Protein AF-A0A3E0KUK4-F1 (afdb_monomer_lite)

Sequence (175 aa):
MFRAPQYNNELIFMVAETTIDNNLTANQFSIYRQLNGQWTKIKTVVSPVPDLPIVIGQQPFSFNGQSYISFSISKGDSKGVPIYDGNQQVWFSSVGIEKGDDLLRRVSSDQGTTNSRKVPDPEPFVTQDNAFIYYTTSEVAGGVPTIHRTDTGLGADTGLVMPVISDFPSLTGTE

Structure (mmCIF, N/CA/C/O backbone):
data_AF-A0A3E0KUK4-F1
#
_entry.id   AF-A0A3E0KUK4-F1
#
loop_
_atom_site.group_PDB
_atom_site.id
_atom_site.type_symbol
_atom_site.label_atom_id
_atom_site.label_alt_id
_atom_site.label_comp_id
_atom_site.label_asym_id
_atom_site.label_entity_id
_atom_site.label_seq_id
_atom_site.pdbx_PDB_ins_code
_atom_site.Cartn_x
_atom_site.Cartn_y
_atom_site.Cartn_z
_atom_site.occupancy
_atom_site.B_iso_or_equiv
_atom_site.auth_seq_id
_atom_site.auth_comp_id
_atom_site.auth_asym_id
_atom_site.auth_atom_id
_atom_site.pdbx_PDB_model_num
ATOM 1 N N . MET A 1 1 ? -7.985 11.021 4.993 1.00 89.88 1 MET A N 1
ATOM 2 C CA . MET A 1 1 ? -8.459 10.592 6.330 1.00 89.88 1 MET A CA 1
ATOM 3 C C . MET A 1 1 ? -9.580 9.593 6.128 1.00 89.88 1 MET A C 1
ATOM 5 O O . MET A 1 1 ? -10.366 9.805 5.214 1.00 89.88 1 MET A O 1
ATOM 9 N N . PHE A 1 2 ? -9.673 8.549 6.944 1.00 92.81 2 PHE A N 1
ATOM 10 C CA . PHE A 1 2 ? -10.806 7.621 6.919 1.00 92.81 2 PHE A CA 1
ATOM 11 C C . PHE A 1 2 ? -11.062 7.033 8.309 1.00 92.81 2 PHE A C 1
ATOM 13 O O . PHE A 1 2 ? -10.226 7.174 9.201 1.00 92.81 2 PHE A O 1
ATOM 20 N N . ARG A 1 3 ? -12.242 6.442 8.513 1.00 93.81 3 ARG A N 1
ATOM 21 C CA . ARG A 1 3 ? -12.617 5.819 9.789 1.00 93.81 3 ARG A CA 1
ATOM 22 C C . ARG A 1 3 ? -12.092 4.393 9.838 1.00 93.81 3 ARG A C 1
ATOM 24 O O . ARG A 1 3 ? -12.321 3.645 8.895 1.00 93.81 3 ARG A O 1
ATOM 31 N N . ALA A 1 4 ? -11.435 4.032 10.934 1.00 94.75 4 ALA A N 1
ATOM 32 C CA . ALA A 1 4 ? -10.918 2.689 11.150 1.00 94.75 4 ALA A CA 1
ATOM 33 C C . ALA A 1 4 ? -11.875 1.880 12.046 1.00 94.75 4 ALA A C 1
ATOM 35 O O . ALA A 1 4 ? -11.985 2.201 13.236 1.00 94.75 4 ALA A O 1
ATOM 36 N N . PRO A 1 5 ? -12.574 0.847 11.533 1.00 94.19 5 PRO A N 1
ATOM 37 C CA . PRO A 1 5 ? -13.586 0.144 12.321 1.00 94.19 5 PRO A CA 1
ATOM 38 C C . PRO A 1 5 ? -13.006 -0.555 13.558 1.00 94.19 5 PRO A C 1
ATOM 40 O O . PRO A 1 5 ? -13.605 -0.478 14.629 1.00 94.19 5 PRO A O 1
ATOM 43 N N . GLN A 1 6 ? -11.792 -1.106 13.460 1.00 92.56 6 GLN A N 1
ATOM 44 C CA . GLN A 1 6 ? -11.092 -1.754 14.574 1.00 92.56 6 GLN A CA 1
ATOM 45 C C . GLN A 1 6 ? -10.725 -0.801 15.728 1.00 92.56 6 GLN A C 1
ATOM 47 O O . GLN A 1 6 ? -10.362 -1.242 16.813 1.00 92.56 6 GLN A O 1
ATOM 52 N N . TYR A 1 7 ? -10.823 0.513 15.509 1.00 93.00 7 TYR A N 1
ATOM 53 C CA . TYR A 1 7 ? -10.590 1.549 16.516 1.00 93.00 7 TYR A CA 1
ATOM 54 C C . TYR A 1 7 ? -11.875 2.308 16.841 1.00 93.00 7 TYR A C 1
ATOM 56 O O . TYR A 1 7 ? -11.861 3.530 16.944 1.00 93.00 7 TYR A O 1
ATOM 64 N N . ASN A 1 8 ? -13.008 1.607 16.947 1.00 93.06 8 ASN A N 1
ATOM 65 C CA . ASN A 1 8 ? -14.313 2.215 17.229 1.00 93.06 8 ASN A CA 1
ATOM 66 C C . ASN A 1 8 ? -14.657 3.371 16.266 1.00 93.06 8 ASN A C 1
ATOM 68 O O . ASN A 1 8 ? -15.256 4.370 16.663 1.00 93.06 8 ASN A O 1
ATOM 72 N N . ASN A 1 9 ? -14.278 3.241 14.987 1.00 93.62 9 ASN A N 1
ATOM 73 C CA . ASN A 1 9 ? -14.475 4.247 13.936 1.00 93.62 9 ASN A CA 1
ATOM 74 C C . ASN A 1 9 ? -13.762 5.595 14.155 1.00 93.62 9 ASN A C 1
ATOM 76 O O . ASN A 1 9 ? -14.162 6.615 13.569 1.00 93.62 9 ASN A O 1
ATOM 80 N N . GLU A 1 10 ? -12.695 5.613 14.954 1.00 93.88 10 GLU A N 1
ATOM 81 C CA . GLU A 1 10 ? -11.786 6.752 15.048 1.00 93.88 10 GLU A CA 1
ATOM 82 C C . GLU A 1 10 ? -11.136 7.074 13.697 1.00 93.88 10 GLU A C 1
ATOM 84 O O . GLU A 1 10 ? -10.982 6.215 12.821 1.00 93.88 10 GLU A O 1
ATOM 89 N N . LEU A 1 11 ? -10.771 8.345 13.515 1.00 94.62 11 LEU A N 1
ATOM 90 C CA . LEU A 1 11 ? -10.123 8.790 12.291 1.00 94.62 11 LEU A CA 1
ATOM 91 C C . LEU A 1 11 ? -8.662 8.362 12.265 1.00 94.62 11 LEU A C 1
ATOM 93 O O . LEU A 1 11 ? -7.929 8.496 13.250 1.00 94.62 11 LEU A O 1
ATOM 97 N N . ILE A 1 12 ? -8.238 7.940 11.081 1.00 95.12 12 ILE A N 1
ATOM 98 C CA . ILE A 1 12 ? -6.841 7.739 10.746 1.00 95.12 12 ILE A CA 1
ATOM 99 C C . ILE A 1 12 ? -6.461 8.513 9.485 1.00 95.12 12 ILE A C 1
ATOM 101 O O . ILE A 1 12 ? -7.298 8.830 8.628 1.00 95.12 12 ILE A O 1
ATOM 105 N N . PHE A 1 13 ? -5.178 8.827 9.358 1.00 93.81 13 PHE A N 1
ATOM 106 C CA . PHE A 1 13 ? -4.610 9.386 8.137 1.00 93.81 13 PHE A CA 1
ATOM 107 C C . PHE A 1 13 ? -3.197 8.890 7.897 1.00 93.81 13 PHE A C 1
ATOM 109 O O . PHE A 1 13 ? -2.556 8.327 8.781 1.00 93.81 13 PHE A O 1
ATOM 116 N N . MET A 1 14 ? -2.746 9.092 6.667 1.00 93.69 14 MET A N 1
ATOM 117 C CA . MET A 1 14 ? -1.445 8.659 6.194 1.00 93.69 14 MET A CA 1
ATOM 118 C C . MET A 1 14 ? -0.600 9.888 5.888 1.00 93.69 14 MET A C 1
ATOM 120 O O . MET A 1 14 ? -1.109 10.872 5.347 1.00 93.69 14 MET A O 1
ATOM 124 N N . VAL A 1 15 ? 0.684 9.808 6.213 1.00 93.50 15 VAL A N 1
ATOM 125 C CA . VAL A 1 15 ? 1.702 10.788 5.839 1.00 93.50 15 VAL A CA 1
ATOM 126 C C . VAL A 1 15 ? 2.745 10.061 5.016 1.00 93.50 15 VAL A C 1
ATOM 128 O O . VAL A 1 15 ? 3.359 9.118 5.507 1.00 93.50 15 VAL A O 1
ATOM 131 N N . ALA A 1 16 ? 2.931 10.487 3.773 1.00 91.38 16 ALA A N 1
ATOM 132 C CA . ALA A 1 16 ? 4.060 10.055 2.967 1.00 91.38 16 ALA A CA 1
ATOM 133 C C . ALA A 1 16 ? 5.327 10.732 3.516 1.00 91.38 16 ALA A C 1
ATOM 135 O O . ALA A 1 16 ? 5.351 11.951 3.684 1.00 91.38 16 ALA A O 1
ATOM 136 N N . GLU A 1 17 ? 6.353 9.951 3.838 1.00 91.38 17 GLU A N 1
ATOM 137 C CA . GLU A 1 17 ? 7.584 10.438 4.462 1.00 91.38 17 GLU A CA 1
ATOM 138 C C . GLU A 1 17 ? 8.794 10.027 3.619 1.00 91.38 17 GLU A C 1
ATOM 140 O O . GLU A 1 17 ? 8.811 8.962 2.995 1.00 91.38 17 GLU A O 1
ATOM 145 N N . THR A 1 18 ? 9.819 10.875 3.620 1.00 87.31 18 THR A N 1
ATOM 146 C CA . THR A 1 18 ? 11.143 10.527 3.107 1.00 87.31 18 THR A CA 1
ATOM 147 C C . THR A 1 18 ? 12.127 10.469 4.267 1.00 87.31 18 THR A C 1
ATOM 149 O O . THR A 1 18 ? 12.173 11.380 5.094 1.00 87.31 18 THR A O 1
ATOM 152 N N . THR A 1 19 ? 12.901 9.391 4.345 1.00 82.38 19 THR A N 1
ATOM 153 C CA . THR A 1 19 ? 14.061 9.271 5.245 1.00 82.38 19 THR A CA 1
ATOM 154 C C . THR A 1 19 ? 15.388 9.368 4.496 1.00 82.38 19 THR A C 1
ATOM 156 O O . THR A 1 19 ? 16.446 9.228 5.102 1.00 82.38 19 THR A O 1
ATOM 159 N N . ILE A 1 20 ? 15.339 9.605 3.182 1.00 72.31 20 ILE A N 1
ATOM 160 C CA . ILE A 1 20 ? 16.515 9.724 2.321 1.00 72.31 20 ILE A CA 1
ATOM 161 C C . ILE A 1 20 ? 16.715 11.202 1.991 1.00 72.31 20 ILE A C 1
ATOM 163 O O . ILE A 1 20 ? 15.864 11.830 1.354 1.00 72.31 20 ILE A O 1
ATOM 167 N N . ASP A 1 21 ? 17.859 11.742 2.403 1.00 70.69 21 ASP A N 1
ATOM 168 C CA . ASP A 1 21 ? 18.249 13.115 2.093 1.00 70.69 21 ASP A CA 1
ATOM 169 C C . ASP A 1 21 ? 18.291 13.339 0.576 1.00 70.69 21 ASP A C 1
ATOM 171 O O . ASP A 1 21 ? 18.824 12.526 -0.181 1.00 70.69 21 ASP A O 1
ATOM 175 N N . ASN A 1 22 ? 17.741 14.471 0.129 1.00 70.44 22 ASN A N 1
ATOM 176 C CA . ASN A 1 22 ? 17.626 14.855 -1.285 1.00 70.44 22 ASN A CA 1
ATOM 177 C C . ASN A 1 22 ? 16.742 13.940 -2.156 1.00 70.44 22 ASN A C 1
ATOM 179 O O . ASN A 1 22 ? 16.782 14.054 -3.383 1.00 70.44 22 ASN A O 1
ATOM 183 N N . ASN A 1 23 ? 15.922 13.073 -1.557 1.00 71.75 23 ASN A N 1
ATOM 184 C CA . ASN A 1 23 ? 14.911 12.310 -2.282 1.00 71.75 23 ASN A CA 1
ATOM 185 C C . ASN A 1 23 ? 13.592 13.099 -2.373 1.00 71.75 23 ASN A C 1
ATOM 187 O O . ASN A 1 23 ? 13.082 13.598 -1.368 1.00 71.75 23 ASN A O 1
ATOM 191 N N . LEU A 1 24 ? 13.044 13.211 -3.585 1.00 76.81 24 LEU A N 1
ATOM 192 C CA . LEU A 1 24 ? 11.785 13.918 -3.852 1.00 76.81 24 LEU A CA 1
ATOM 193 C C . LEU A 1 24 ? 10.540 13.061 -3.597 1.00 76.81 24 LEU A C 1
ATOM 195 O O . LEU A 1 24 ? 9.441 13.608 -3.492 1.00 76.81 24 LEU A O 1
ATOM 199 N N . THR A 1 25 ? 10.696 11.740 -3.503 1.00 86.25 25 THR A N 1
ATOM 200 C CA . THR A 1 25 ? 9.575 10.808 -3.368 1.00 86.25 25 THR A CA 1
ATOM 201 C C . THR A 1 25 ? 9.660 10.042 -2.059 1.00 86.25 25 THR A C 1
ATOM 203 O O . THR A 1 25 ? 10.737 9.656 -1.605 1.00 86.25 25 THR A O 1
ATOM 206 N N . ALA A 1 26 ? 8.500 9.802 -1.455 1.00 89.69 26 ALA A N 1
ATOM 207 C CA . ALA A 1 26 ? 8.401 9.044 -0.222 1.00 89.69 26 ALA A CA 1
ATOM 208 C C . ALA A 1 26 ? 8.940 7.616 -0.386 1.00 89.69 26 ALA A C 1
ATOM 210 O O . ALA A 1 26 ? 8.648 6.926 -1.366 1.00 89.69 26 ALA A O 1
ATOM 211 N N . ASN A 1 27 ? 9.703 7.165 0.607 1.00 91.25 27 ASN A N 1
ATOM 212 C CA . ASN A 1 27 ? 10.176 5.785 0.728 1.00 91.25 27 ASN A CA 1
ATOM 213 C C . ASN A 1 27 ? 9.480 5.021 1.866 1.00 91.25 27 ASN A C 1
ATOM 215 O O . ASN A 1 27 ? 9.751 3.845 2.105 1.00 91.25 27 ASN A O 1
ATOM 219 N N . GLN A 1 28 ? 8.571 5.692 2.568 1.00 94.25 28 GLN A N 1
ATOM 220 C CA . GLN A 1 28 ? 7.715 5.102 3.582 1.00 94.25 28 GLN A CA 1
ATOM 221 C C . GLN A 1 28 ? 6.432 5.924 3.726 1.00 94.25 28 GLN A C 1
ATOM 223 O O . GLN A 1 28 ? 6.344 7.071 3.280 1.00 94.25 28 GLN A O 1
ATOM 228 N N . PHE A 1 29 ? 5.438 5.363 4.404 1.00 94.69 29 PHE A N 1
ATOM 229 C CA . PHE A 1 29 ? 4.325 6.149 4.918 1.00 94.69 29 PHE A CA 1
ATOM 230 C C . PHE A 1 29 ? 4.047 5.811 6.374 1.00 94.69 29 PHE A C 1
ATOM 232 O O . PHE A 1 29 ? 4.152 4.665 6.807 1.00 94.69 29 PHE A O 1
ATOM 239 N N . SER A 1 30 ? 3.672 6.830 7.132 1.00 95.44 30 SER A N 1
ATOM 240 C CA . SER A 1 30 ? 3.269 6.700 8.523 1.00 95.44 30 SER A CA 1
ATOM 241 C C . SER A 1 30 ? 1.758 6.807 8.645 1.00 95.44 30 SER A C 1
ATOM 243 O O . SER A 1 30 ? 1.127 7.646 8.003 1.00 95.44 30 SER A O 1
ATOM 245 N N . ILE A 1 31 ? 1.176 5.968 9.492 1.00 95.31 31 ILE A N 1
ATOM 246 C CA . ILE A 1 31 ? -0.243 5.963 9.820 1.00 95.31 31 ILE A CA 1
ATOM 247 C C . ILE A 1 31 ? -0.415 6.616 11.182 1.00 95.31 31 ILE A C 1
ATOM 249 O O . ILE A 1 31 ? 0.239 6.244 12.158 1.00 95.31 31 ILE A O 1
ATOM 253 N N . TYR A 1 32 ? -1.324 7.576 11.242 1.00 96.06 32 TYR A N 1
ATOM 254 C CA . TYR A 1 32 ? -1.671 8.314 12.441 1.00 96.06 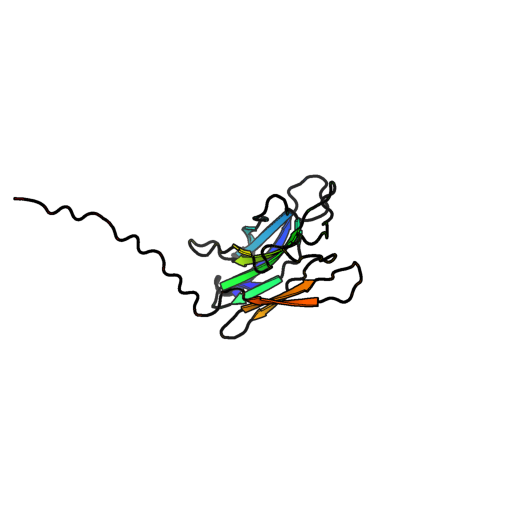32 TYR A CA 1
ATOM 255 C C . TYR A 1 32 ? -3.124 8.059 12.815 1.00 96.06 32 TYR A C 1
ATOM 257 O O . TYR A 1 32 ? -3.987 7.975 11.942 1.00 96.06 32 TYR A O 1
ATOM 265 N N . ARG A 1 33 ? -3.391 7.994 14.117 1.00 95.50 33 ARG A N 1
ATOM 266 C CA . ARG A 1 33 ? -4.712 7.816 14.727 1.00 95.50 33 ARG A CA 1
ATOM 267 C C . ARG A 1 33 ? -5.054 9.021 15.593 1.00 95.50 33 ARG A C 1
ATOM 269 O O . ARG A 1 33 ? -4.165 9.577 16.238 1.00 95.50 33 ARG A O 1
ATOM 276 N N . GLN A 1 34 ? -6.319 9.432 15.599 1.00 93.94 34 GLN A N 1
ATOM 277 C CA . GLN A 1 34 ? -6.781 10.528 16.447 1.00 93.94 34 GLN A CA 1
ATOM 278 C C . GLN A 1 34 ? -7.164 10.014 17.842 1.00 93.94 34 GLN A C 1
ATOM 280 O O . GLN A 1 34 ? -8.258 9.499 18.035 1.00 93.94 34 GLN A O 1
ATOM 285 N N . LEU A 1 35 ? -6.285 10.205 18.823 1.00 90.56 35 LEU A N 1
ATOM 286 C CA . LEU A 1 35 ? -6.484 9.832 20.222 1.00 90.56 35 LEU A CA 1
ATOM 287 C C . LEU A 1 35 ? -6.705 11.088 21.064 1.00 90.56 35 LEU A C 1
ATOM 289 O O . LEU A 1 35 ? -5.834 11.952 21.128 1.00 90.56 35 LEU A O 1
ATOM 293 N N . ASN A 1 36 ? -7.863 11.207 21.720 1.00 89.50 36 ASN A N 1
ATOM 294 C CA . ASN A 1 36 ? -8.182 12.343 22.602 1.00 89.50 36 ASN A CA 1
ATOM 295 C C . ASN A 1 36 ? -7.953 13.720 21.939 1.00 89.50 36 ASN A C 1
ATOM 297 O O . ASN A 1 36 ? -7.443 14.653 22.555 1.00 89.50 36 ASN A O 1
ATOM 301 N N . GLY A 1 37 ? -8.290 13.833 20.650 1.00 87.62 37 GLY A N 1
ATOM 302 C CA . GLY A 1 37 ? -8.096 15.054 19.861 1.00 87.62 37 GLY A CA 1
ATOM 303 C C . GLY A 1 37 ? -6.667 15.289 19.356 1.00 87.62 37 GLY A C 1
ATOM 304 O O . GLY A 1 37 ? -6.448 16.258 18.633 1.00 87.62 37 GLY A O 1
ATOM 305 N N . GLN A 1 38 ? -5.712 14.410 19.670 1.00 93.88 38 GLN A N 1
ATOM 306 C CA . GLN A 1 38 ? -4.326 14.479 19.205 1.00 93.88 38 GLN A CA 1
ATOM 307 C C . GLN A 1 38 ? -4.029 13.398 18.167 1.00 93.88 38 GLN A C 1
ATOM 309 O O . GLN A 1 38 ? -4.548 12.289 18.235 1.00 93.88 38 GLN A O 1
ATOM 314 N N . TRP A 1 39 ? -3.173 13.716 17.200 1.00 96.00 39 TRP A N 1
ATOM 315 C CA . TRP A 1 39 ? -2.728 12.753 16.199 1.00 96.00 39 TRP A CA 1
ATOM 316 C C . TRP A 1 39 ? -1.479 12.021 16.678 1.00 96.00 39 TRP A C 1
ATOM 318 O O . TRP A 1 39 ? -0.425 12.625 16.865 1.00 96.00 39 TRP A O 1
ATOM 328 N N . THR A 1 40 ? -1.586 10.707 16.829 1.00 95.50 40 THR A N 1
ATOM 329 C CA . THR A 1 40 ? -0.499 9.841 17.289 1.00 95.50 40 THR A CA 1
ATOM 330 C C . THR A 1 40 ? -0.097 8.895 16.169 1.00 95.50 40 THR A C 1
ATOM 332 O O . THR A 1 40 ? -0.953 8.213 15.606 1.00 95.50 40 THR A O 1
ATOM 335 N N . LYS A 1 41 ? 1.198 8.844 15.836 1.00 95.62 41 LYS A N 1
ATOM 336 C CA . LYS A 1 41 ? 1.736 7.851 14.897 1.00 95.62 41 LYS A CA 1
ATOM 337 C C . LYS A 1 41 ? 1.587 6.462 15.517 1.00 95.62 41 LYS A C 1
ATOM 339 O O . LYS A 1 41 ? 2.058 6.250 16.630 1.00 95.62 41 LYS A O 1
ATOM 344 N N . ILE A 1 42 ? 0.944 5.542 14.805 1.00 94.38 42 ILE A N 1
ATOM 345 C CA . ILE A 1 42 ? 0.720 4.165 15.268 1.00 94.38 42 ILE A CA 1
ATOM 346 C C . ILE A 1 42 ? 1.545 3.142 14.488 1.00 94.38 42 ILE A C 1
ATOM 348 O O . ILE A 1 42 ? 1.952 2.138 15.054 1.00 94.38 42 ILE A O 1
ATOM 352 N N . LYS A 1 43 ? 1.831 3.398 13.208 1.00 94.12 43 LYS A N 1
ATOM 353 C CA . LYS A 1 43 ? 2.547 2.459 12.340 1.00 94.12 43 LYS A CA 1
ATOM 354 C C . LYS A 1 43 ? 3.363 3.219 11.306 1.00 94.12 43 LYS A C 1
ATOM 356 O O . LYS A 1 43 ? 2.916 4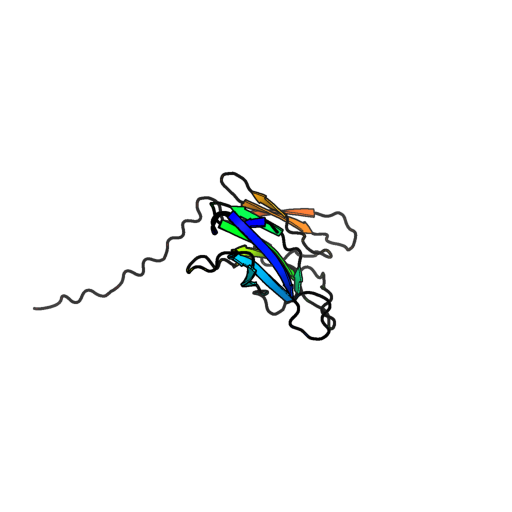.254 10.818 1.00 94.12 43 LYS A O 1
ATOM 361 N N . THR A 1 44 ? 4.512 2.670 10.943 1.00 94.94 44 THR A N 1
ATOM 362 C CA . THR A 1 44 ? 5.254 3.054 9.740 1.00 94.94 44 THR A CA 1
ATOM 363 C C . THR A 1 44 ? 5.273 1.853 8.812 1.00 94.94 44 THR A C 1
ATOM 365 O O . THR A 1 44 ? 5.583 0.746 9.248 1.00 94.94 44 THR A O 1
ATOM 368 N N . VAL A 1 45 ? 4.945 2.065 7.544 1.00 94.44 45 VAL A N 1
ATOM 369 C CA . VAL A 1 45 ? 5.032 1.051 6.497 1.00 94.44 45 VAL A CA 1
ATOM 370 C C . VAL A 1 45 ? 6.151 1.443 5.545 1.00 94.44 45 VAL A C 1
ATOM 372 O O . VAL A 1 45 ? 6.172 2.554 5.011 1.00 94.44 45 VAL A O 1
ATOM 375 N N . VAL A 1 46 ? 7.076 0.511 5.342 1.00 94.44 46 VAL A N 1
ATOM 376 C CA . VAL A 1 46 ? 8.190 0.609 4.395 1.00 94.44 46 VAL A CA 1
ATOM 377 C C . VAL A 1 46 ? 8.011 -0.432 3.296 1.00 94.44 46 VAL A C 1
ATOM 379 O O . VAL A 1 46 ? 7.258 -1.396 3.459 1.00 94.44 46 VAL A O 1
ATOM 382 N N . SER A 1 47 ? 8.711 -0.258 2.177 1.00 94.56 47 SER A N 1
ATOM 383 C CA . SER A 1 47 ? 8.769 -1.308 1.163 1.00 94.56 47 SER A CA 1
ATOM 384 C C . SER A 1 47 ? 9.392 -2.590 1.743 1.00 94.56 47 SER A C 1
ATOM 386 O O . SER A 1 47 ? 10.471 -2.518 2.336 1.00 94.56 47 SER A O 1
ATOM 388 N N . PRO A 1 48 ? 8.770 -3.770 1.553 1.00 93.12 48 PRO A N 1
ATOM 389 C CA . PRO A 1 48 ? 9.376 -5.050 1.920 1.00 93.12 48 PRO A CA 1
ATOM 390 C C . PRO A 1 48 ? 10.448 -5.506 0.919 1.00 93.12 48 PRO A C 1
ATOM 392 O O . PRO A 1 48 ? 11.097 -6.525 1.141 1.00 93.12 48 PRO A O 1
ATOM 395 N N . VAL A 1 49 ? 10.622 -4.788 -0.196 1.00 93.81 49 VAL A N 1
ATOM 396 C CA . VAL A 1 49 ? 11.581 -5.116 -1.253 1.00 93.81 49 VAL A CA 1
ATOM 397 C C . VAL A 1 49 ? 12.648 -4.018 -1.292 1.00 93.81 49 VAL A C 1
ATOM 399 O O . VAL A 1 49 ? 12.353 -2.923 -1.775 1.00 93.81 49 VAL A O 1
ATOM 402 N N . PRO A 1 50 ? 13.884 -4.285 -0.825 1.00 91.06 50 PRO A N 1
ATOM 403 C CA . PRO A 1 50 ? 14.936 -3.268 -0.725 1.00 91.06 50 PRO A CA 1
ATOM 404 C C . PRO A 1 50 ? 15.223 -2.525 -2.036 1.00 91.06 50 PRO A C 1
ATOM 406 O O . PRO A 1 50 ? 15.414 -1.312 -2.027 1.00 91.06 50 PRO A O 1
ATOM 409 N N . ASP A 1 51 ? 15.174 -3.234 -3.167 1.00 91.88 51 ASP A N 1
ATOM 410 C CA . ASP A 1 51 ? 15.424 -2.656 -4.493 1.00 91.88 51 ASP A CA 1
ATOM 411 C C . ASP A 1 51 ? 14.257 -1.807 -5.025 1.00 91.88 51 ASP A C 1
ATOM 413 O O . ASP A 1 51 ? 14.399 -1.131 -6.042 1.00 91.88 51 ASP A O 1
ATOM 417 N N . LEU A 1 52 ? 13.101 -1.815 -4.353 1.00 93.12 52 LEU A N 1
ATOM 418 C CA . LEU A 1 52 ? 11.916 -1.029 -4.702 1.00 93.12 52 LEU A CA 1
ATOM 419 C C . LEU A 1 52 ? 11.544 -0.086 -3.544 1.00 93.12 52 LEU A C 1
ATOM 421 O O . LEU A 1 52 ? 10.481 -0.254 -2.942 1.00 93.12 52 LEU A O 1
ATOM 425 N N . PRO A 1 53 ? 12.403 0.881 -3.178 1.00 93.06 53 PRO A N 1
ATOM 426 C CA . PRO A 1 53 ? 12.242 1.651 -1.947 1.00 93.06 53 PRO A CA 1
ATOM 427 C C . PRO A 1 53 ? 11.131 2.699 -2.019 1.00 93.06 53 PRO A C 1
ATOM 429 O O . PRO A 1 53 ? 10.672 3.161 -0.981 1.00 93.06 53 PRO A O 1
ATOM 432 N N . ILE A 1 54 ? 10.719 3.119 -3.215 1.00 93.50 54 ILE A N 1
ATOM 433 C CA . ILE A 1 54 ? 9.748 4.200 -3.383 1.00 93.50 54 ILE A CA 1
ATOM 434 C C . ILE A 1 54 ? 8.343 3.669 -3.125 1.00 93.50 54 ILE A C 1
ATOM 436 O O . ILE A 1 54 ? 7.972 2.669 -3.733 1.00 93.50 54 ILE A O 1
ATOM 440 N N . VAL A 1 55 ? 7.554 4.354 -2.289 1.00 93.94 55 VAL A N 1
ATOM 441 C CA . VAL A 1 55 ? 6.191 3.951 -1.902 1.00 93.94 55 VAL A CA 1
ATOM 442 C C . VAL A 1 55 ? 5.183 5.042 -2.267 1.00 93.94 55 VAL A C 1
ATOM 444 O O . VAL A 1 55 ? 5.258 6.163 -1.764 1.00 93.94 55 VAL A O 1
ATOM 447 N N . ILE A 1 56 ? 4.216 4.723 -3.129 1.00 92.19 56 ILE A N 1
ATOM 448 C CA . ILE A 1 56 ? 3.282 5.692 -3.733 1.00 92.19 56 ILE A CA 1
ATOM 449 C C . ILE A 1 56 ? 1.884 5.097 -3.943 1.00 92.19 56 ILE A C 1
ATOM 451 O O . ILE A 1 56 ? 1.703 3.886 -3.868 1.00 92.19 56 ILE A O 1
ATOM 455 N N . GLY A 1 57 ? 0.896 5.948 -4.238 1.00 90.88 57 GLY A N 1
ATOM 456 C CA . GLY A 1 57 ? -0.454 5.509 -4.619 1.00 90.88 57 GLY A CA 1
ATOM 457 C C . GLY A 1 57 ? -1.225 4.860 -3.471 1.00 90.88 57 GLY A C 1
ATOM 458 O O . GLY A 1 57 ? -1.850 3.825 -3.661 1.00 90.88 57 GLY A O 1
ATOM 459 N N . GLN A 1 58 ? -1.118 5.409 -2.259 1.00 93.38 58 GLN A N 1
ATOM 460 C CA . GLN A 1 58 ? -1.796 4.861 -1.088 1.00 93.38 58 GLN A CA 1
ATOM 461 C C . GLN A 1 58 ? -3.318 5.028 -1.214 1.00 93.38 58 GLN A C 1
ATOM 463 O O . GLN A 1 58 ? -3.797 6.160 -1.260 1.00 93.38 58 GLN A O 1
ATOM 468 N N . GLN A 1 59 ? -4.073 3.927 -1.179 1.00 95.44 59 GLN A N 1
ATOM 469 C CA . GLN A 1 59 ? -5.539 3.943 -1.148 1.00 95.44 59 GLN A CA 1
ATOM 470 C C . GLN A 1 59 ? -6.078 3.161 0.060 1.00 95.44 59 GLN A C 1
ATOM 472 O O . GLN A 1 59 ? -5.742 1.987 0.248 1.00 95.44 59 GLN A O 1
ATOM 477 N N . PRO A 1 60 ? -6.894 3.791 0.923 1.00 95.69 60 PRO A N 1
ATOM 478 C CA . PRO A 1 60 ? -7.443 3.136 2.100 1.00 95.69 60 PRO A CA 1
ATOM 479 C C . PRO A 1 60 ? -8.683 2.300 1.768 1.00 95.69 60 PRO A C 1
ATOM 481 O O . PRO A 1 60 ? -9.509 2.691 0.946 1.00 95.69 60 PRO A O 1
ATOM 484 N N . PHE A 1 61 ? -8.874 1.193 2.484 1.00 96.38 61 PHE A N 1
ATOM 485 C CA . PHE A 1 61 ? -10.117 0.423 2.458 1.00 96.38 61 PHE A CA 1
ATOM 486 C C . PHE A 1 61 ? -10.367 -0.294 3.787 1.00 96.38 61 PHE A C 1
ATOM 488 O O . PHE A 1 61 ? -9.479 -0.409 4.635 1.00 96.38 61 PHE A O 1
ATOM 495 N N . SER A 1 62 ? -11.590 -0.781 3.980 1.00 95.50 62 SER A N 1
ATOM 496 C CA . SER A 1 62 ? -11.963 -1.566 5.157 1.00 95.50 62 SER A CA 1
ATOM 497 C C . SER A 1 62 ? -12.682 -2.837 4.736 1.00 95.50 62 SER A C 1
ATOM 499 O O . SER A 1 62 ? -13.490 -2.815 3.812 1.00 95.50 62 SER A O 1
ATOM 501 N N . PHE A 1 63 ? -12.396 -3.936 5.424 1.00 95.06 63 PHE A N 1
ATOM 502 C CA . PHE A 1 63 ? -13.010 -5.237 5.187 1.00 95.06 63 PHE A CA 1
ATOM 503 C C . PHE A 1 63 ? -13.056 -6.027 6.498 1.00 95.06 63 PHE A C 1
ATOM 505 O O . PHE A 1 63 ? -12.097 -5.985 7.265 1.00 95.06 63 PHE A O 1
ATOM 512 N N . ASN A 1 64 ? -14.174 -6.703 6.779 1.00 93.00 64 ASN A N 1
ATOM 513 C CA . ASN A 1 64 ? -14.379 -7.508 7.994 1.00 93.00 64 ASN A CA 1
ATOM 514 C C . ASN A 1 64 ? -13.967 -6.820 9.309 1.00 93.00 64 ASN A C 1
ATOM 516 O O . ASN A 1 64 ? -13.346 -7.422 10.177 1.00 93.00 64 ASN A O 1
ATOM 520 N N . GLY A 1 65 ? -14.311 -5.538 9.462 1.00 92.75 65 GLY A N 1
ATOM 521 C CA . GLY A 1 65 ? -14.007 -4.777 10.678 1.00 92.75 65 GLY A CA 1
ATOM 522 C C . GLY A 1 65 ? -12.552 -4.310 10.804 1.00 92.75 65 GLY A C 1
ATOM 523 O O . GLY A 1 65 ? -12.244 -3.574 11.737 1.00 92.75 65 GLY A O 1
ATOM 524 N N . GLN A 1 66 ? -11.680 -4.642 9.851 1.00 94.12 66 GLN A N 1
ATOM 525 C CA . GLN A 1 66 ? -10.293 -4.183 9.818 1.00 94.12 66 GLN A CA 1
ATOM 526 C C . GLN A 1 66 ? -10.073 -3.146 8.713 1.00 94.12 66 GLN A C 1
ATOM 528 O O . GLN A 1 66 ? -10.793 -3.094 7.713 1.00 94.12 66 GLN A O 1
ATOM 533 N N . SER A 1 67 ? -9.051 -2.312 8.894 1.00 95.62 67 SER A N 1
ATOM 534 C CA . SER A 1 67 ? -8.613 -1.330 7.899 1.00 95.62 67 SER A CA 1
ATOM 535 C C . SER A 1 67 ? -7.303 -1.736 7.250 1.00 95.62 67 SER A C 1
ATOM 537 O O . SER A 1 67 ? -6.404 -2.262 7.912 1.00 95.62 67 SER A O 1
ATOM 539 N N . TYR A 1 68 ? -7.175 -1.392 5.977 1.00 96.19 68 TYR A N 1
ATOM 540 C CA . TYR A 1 68 ? -6.039 -1.706 5.130 1.00 96.19 68 TYR A CA 1
ATOM 541 C C . TYR A 1 68 ? -5.696 -0.509 4.241 1.00 96.19 68 TYR A C 1
ATOM 543 O O . TYR A 1 68 ? -6.505 0.401 4.045 1.00 96.19 68 TYR A O 1
ATOM 551 N N . ILE A 1 69 ? -4.482 -0.515 3.706 1.00 96.19 69 ILE A N 1
ATOM 552 C CA . ILE A 1 69 ? -3.983 0.475 2.755 1.00 96.19 69 ILE A CA 1
ATOM 553 C C . ILE A 1 69 ? -3.308 -0.291 1.625 1.00 96.19 69 ILE A C 1
ATOM 555 O O . ILE A 1 69 ? -2.326 -0.992 1.874 1.00 96.19 69 ILE A O 1
ATOM 559 N N . SER A 1 70 ? -3.816 -0.164 0.400 1.00 96.88 70 SER A N 1
ATOM 560 C CA . SER A 1 70 ? -3.098 -0.594 -0.800 1.00 96.88 70 SER A CA 1
ATOM 561 C C . SER A 1 70 ? -2.123 0.483 -1.245 1.00 96.88 70 SER A C 1
ATOM 563 O O . SER A 1 70 ? -2.349 1.664 -1.004 1.00 96.88 70 SER A O 1
ATOM 565 N N . PHE A 1 71 ? -1.022 0.083 -1.865 1.00 96.00 71 PHE A N 1
ATOM 566 C CA . PHE A 1 71 ? 0.008 0.986 -2.359 1.00 96.00 71 PHE A CA 1
ATOM 567 C C . PHE A 1 71 ? 0.868 0.297 -3.416 1.00 96.00 71 PHE A C 1
ATOM 569 O O . PHE A 1 71 ? 0.887 -0.930 -3.541 1.00 96.00 71 PHE A O 1
ATOM 576 N N . SER A 1 72 ? 1.619 1.102 -4.152 1.00 95.25 72 SER A N 1
ATOM 577 C CA . SER A 1 72 ? 2.593 0.650 -5.132 1.00 95.25 72 SER A CA 1
ATOM 578 C C . SER A 1 72 ? 4.009 0.913 -4.649 1.00 95.25 72 SER A C 1
ATOM 580 O O . SER A 1 72 ? 4.285 1.935 -4.017 1.00 95.25 72 SER A O 1
ATOM 582 N N . ILE A 1 73 ? 4.915 -0.004 -4.986 1.00 94.50 73 ILE A N 1
ATOM 583 C CA . ILE A 1 73 ? 6.352 0.152 -4.763 1.00 94.50 73 ILE A CA 1
ATOM 584 C C . ILE A 1 73 ? 7.126 0.144 -6.078 1.00 94.50 73 ILE A C 1
ATOM 586 O O . ILE A 1 73 ? 6.738 -0.526 -7.040 1.00 94.50 73 ILE A O 1
ATOM 590 N N . SER A 1 74 ? 8.223 0.896 -6.134 1.00 93.50 74 SER A N 1
ATOM 591 C CA . SER A 1 74 ? 9.049 1.019 -7.340 1.00 93.50 74 SER A CA 1
ATOM 592 C C . SER A 1 74 ? 10.510 1.342 -7.031 1.00 93.50 74 SER A C 1
ATOM 594 O O . SER A 1 74 ? 10.856 1.754 -5.922 1.00 93.50 74 SER A O 1
ATOM 596 N N . LYS A 1 75 ? 11.373 1.160 -8.035 1.00 92.56 75 LYS A N 1
ATOM 597 C CA . LYS A 1 75 ? 12.750 1.662 -8.008 1.00 92.56 75 LYS A CA 1
ATOM 598 C C . LYS A 1 75 ? 12.746 3.188 -7.996 1.00 92.56 75 LYS A C 1
ATOM 600 O O . LYS A 1 75 ? 11.872 3.800 -8.607 1.00 92.56 75 LYS A O 1
ATOM 605 N N . GLY A 1 76 ? 13.761 3.781 -7.381 1.00 90.19 76 GLY A N 1
ATOM 606 C CA . GLY A 1 76 ? 14.092 5.194 -7.547 1.00 90.19 76 GLY A CA 1
ATOM 607 C C . GLY A 1 76 ? 15.352 5.357 -8.393 1.00 90.19 76 GLY A C 1
ATOM 608 O O . GLY A 1 76 ? 16.230 4.494 -8.364 1.00 90.19 76 GLY A O 1
ATOM 609 N N . ASP A 1 77 ? 15.457 6.454 -9.138 1.00 89.12 77 ASP A N 1
ATOM 610 C CA . ASP A 1 77 ? 16.746 6.916 -9.654 1.00 89.12 77 ASP A CA 1
ATOM 611 C C . ASP A 1 77 ? 17.605 7.536 -8.530 1.00 89.12 77 ASP A C 1
ATOM 613 O O . ASP A 1 77 ? 17.249 7.496 -7.351 1.00 89.12 77 ASP A O 1
ATOM 617 N N . SER A 1 78 ? 18.750 8.132 -8.873 1.00 84.00 78 SER A N 1
ATOM 618 C CA . SER A 1 78 ? 19.645 8.762 -7.888 1.00 84.00 78 SER A CA 1
ATOM 619 C C . SER A 1 78 ? 19.047 9.972 -7.158 1.00 84.00 78 SER A C 1
ATOM 621 O O . SER A 1 78 ? 19.616 10.421 -6.166 1.00 84.00 78 SER A O 1
ATOM 623 N N . LYS A 1 79 ? 17.915 10.505 -7.628 1.00 82.38 79 LYS A N 1
ATOM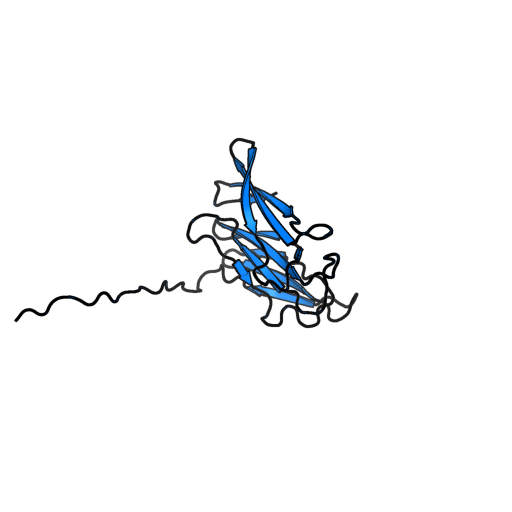 624 C CA . LYS A 1 79 ? 17.134 11.579 -6.994 1.00 82.38 79 LYS A CA 1
ATOM 625 C C . LYS A 1 79 ? 15.845 11.043 -6.353 1.00 82.38 79 LYS A C 1
ATOM 627 O O . LYS A 1 79 ? 15.007 11.821 -5.898 1.00 82.38 79 LYS A O 1
ATOM 632 N N . GLY A 1 80 ? 15.686 9.717 -6.370 1.00 82.81 80 GLY A N 1
ATOM 633 C CA . GLY A 1 80 ? 14.506 8.967 -5.968 1.00 82.81 80 GLY A CA 1
ATOM 634 C C . GLY A 1 80 ? 13.241 9.329 -6.745 1.00 82.81 80 GLY A C 1
ATOM 635 O O . GLY A 1 80 ? 12.127 9.194 -6.240 1.00 82.81 80 GLY A O 1
ATOM 636 N N . VAL A 1 81 ? 13.396 9.745 -8.003 1.00 87.75 81 VAL A N 1
ATOM 637 C CA . VAL A 1 81 ? 12.286 9.770 -8.958 1.00 87.75 81 VAL A CA 1
ATOM 638 C C . VAL A 1 81 ? 11.921 8.321 -9.288 1.00 87.75 81 VAL A C 1
ATOM 640 O O . VAL A 1 81 ? 12.823 7.529 -9.580 1.00 87.75 81 VAL A O 1
ATOM 643 N N . PRO A 1 82 ? 10.633 7.940 -9.253 1.00 89.44 82 PRO A N 1
ATOM 644 C CA . PRO A 1 82 ? 10.243 6.571 -9.548 1.00 89.44 82 PRO A CA 1
ATOM 645 C C . PRO A 1 82 ? 10.642 6.154 -10.973 1.00 89.44 82 PRO A C 1
ATOM 647 O O . PRO A 1 82 ? 10.412 6.888 -11.937 1.00 89.44 82 PRO A O 1
ATOM 650 N N . ILE A 1 83 ? 11.182 4.945 -11.119 1.00 90.56 83 ILE A N 1
ATOM 651 C CA . ILE A 1 83 ? 11.498 4.337 -12.415 1.00 90.56 83 ILE A CA 1
ATOM 652 C C . ILE A 1 83 ? 10.414 3.318 -12.774 1.00 90.56 83 ILE A C 1
ATOM 654 O O . ILE A 1 83 ? 10.146 2.374 -12.023 1.00 90.56 83 ILE A O 1
ATOM 658 N N . TYR A 1 84 ? 9.834 3.487 -13.967 1.00 88.94 84 TYR A N 1
ATOM 659 C CA . TYR A 1 84 ? 8.819 2.594 -14.532 1.00 88.94 84 TYR A CA 1
ATOM 660 C C . TYR A 1 84 ? 9.422 1.690 -15.618 1.00 88.94 84 TYR A C 1
ATOM 662 O O . TYR A 1 84 ? 9.481 2.035 -16.802 1.00 88.94 84 TYR A O 1
ATOM 670 N N . ASP A 1 85 ? 9.952 0.553 -15.180 1.00 87.56 85 ASP A N 1
ATOM 671 C CA . ASP A 1 85 ? 10.643 -0.474 -15.970 1.00 87.56 85 ASP A CA 1
ATOM 672 C C . ASP A 1 85 ? 9.964 -1.861 -15.912 1.00 87.56 85 ASP A C 1
ATOM 674 O O . ASP A 1 85 ? 10.582 -2.860 -16.270 1.00 87.56 85 ASP A O 1
ATOM 678 N N . GLY A 1 86 ? 8.716 -1.942 -15.437 1.00 87.00 86 GLY A N 1
ATOM 679 C CA . GLY A 1 86 ? 7.972 -3.193 -15.259 1.00 87.00 86 GLY A CA 1
ATOM 680 C C . GLY A 1 86 ? 8.198 -3.909 -13.922 1.00 87.00 86 GLY A C 1
ATOM 681 O O . GLY A 1 86 ? 7.422 -4.803 -13.591 1.00 87.00 86 GLY A O 1
ATOM 682 N N . ASN A 1 87 ? 9.189 -3.504 -13.116 1.00 89.44 87 ASN A N 1
ATOM 683 C CA . ASN A 1 87 ? 9.448 -4.104 -11.798 1.00 89.44 87 ASN A CA 1
ATOM 684 C C . ASN A 1 87 ? 8.571 -3.541 -10.669 1.00 89.44 87 ASN A C 1
ATOM 686 O O . ASN A 1 87 ? 8.733 -3.933 -9.515 1.00 89.44 87 ASN A O 1
ATOM 690 N N . GLN A 1 88 ? 7.664 -2.607 -10.967 1.00 92.25 88 GLN A N 1
ATOM 691 C CA . GLN A 1 88 ? 6.767 -2.016 -9.972 1.00 92.25 88 GLN A CA 1
ATOM 692 C C . GLN A 1 88 ? 5.832 -3.106 -9.454 1.00 92.25 88 GLN A C 1
ATOM 694 O O . GLN A 1 88 ? 5.387 -3.962 -10.225 1.00 92.25 88 GLN A O 1
ATOM 699 N N . GLN A 1 89 ? 5.506 -3.052 -8.168 1.00 94.00 89 GLN A N 1
ATOM 700 C CA . GLN A 1 89 ? 4.631 -4.027 -7.522 1.00 94.00 89 GLN A CA 1
ATOM 701 C C . GLN A 1 89 ? 3.488 -3.326 -6.804 1.00 94.00 89 GLN A C 1
ATOM 703 O O . GLN A 1 89 ? 3.647 -2.200 -6.338 1.00 94.00 89 GLN A O 1
ATOM 708 N N . VAL A 1 90 ? 2.366 -4.028 -6.673 1.00 95.69 90 VAL A N 1
ATOM 709 C CA . VAL A 1 90 ? 1.209 -3.588 -5.890 1.00 95.69 90 VAL A CA 1
ATOM 710 C C . VAL A 1 90 ? 1.119 -4.436 -4.634 1.00 95.69 90 VAL A C 1
ATOM 712 O O . VAL A 1 90 ? 1.186 -5.667 -4.696 1.00 95.69 90 VAL A O 1
ATOM 715 N N . TRP A 1 91 ? 0.965 -3.765 -3.503 1.00 96.69 91 TRP A N 1
ATOM 716 C CA . TRP A 1 91 ? 0.906 -4.344 -2.172 1.00 96.69 91 TRP A CA 1
ATOM 717 C C . TRP A 1 91 ? -0.276 -3.771 -1.403 1.00 96.69 91 TRP A C 1
ATOM 719 O O . TRP A 1 91 ? -0.849 -2.747 -1.771 1.00 96.69 91 TRP A O 1
ATOM 729 N N . PHE A 1 92 ? -0.618 -4.415 -0.297 1.00 96.69 92 PHE A N 1
ATOM 730 C CA . PHE A 1 92 ? -1.388 -3.774 0.755 1.00 96.69 92 PHE A CA 1
ATOM 731 C C . PHE A 1 92 ? -0.861 -4.166 2.127 1.00 96.69 92 PHE A C 1
ATOM 733 O O . PHE A 1 92 ? -0.256 -5.227 2.301 1.00 96.69 92 PHE A O 1
ATOM 740 N N . SER A 1 93 ? -1.112 -3.302 3.103 1.00 96.06 93 SER A N 1
ATOM 741 C CA . SER A 1 93 ? -0.851 -3.579 4.508 1.00 96.06 93 SER A CA 1
ATOM 742 C C . SER A 1 93 ? -2.090 -3.319 5.345 1.00 96.06 93 SER A C 1
ATOM 744 O O . SER A 1 93 ? -2.902 -2.448 5.031 1.00 96.06 93 SER A O 1
ATOM 746 N N . SER A 1 94 ? -2.235 -4.071 6.424 1.00 95.62 94 SER A N 1
ATOM 747 C CA . SER A 1 94 ? -3.144 -3.722 7.504 1.00 95.62 94 SER A CA 1
ATOM 748 C C . SER A 1 94 ? -2.720 -2.428 8.203 1.00 95.62 94 SER A C 1
ATOM 750 O O . SER A 1 94 ? -1.542 -2.074 8.310 1.00 95.62 94 SER A O 1
ATOM 752 N N . VAL A 1 95 ? -3.712 -1.740 8.750 1.00 94.00 95 VAL A N 1
ATOM 753 C CA . VAL A 1 95 ? -3.520 -0.589 9.638 1.00 94.00 95 VAL A CA 1
ATOM 754 C C . VAL A 1 95 ? -3.255 -1.025 11.080 1.00 94.00 95 VAL A C 1
ATOM 756 O O . VAL A 1 95 ? -2.589 -0.302 11.817 1.00 94.00 95 VAL A O 1
ATOM 759 N N . GLY A 1 96 ? -3.815 -2.170 11.484 1.00 86.25 96 GLY A N 1
ATOM 760 C CA . GLY A 1 96 ? -3.726 -2.691 12.845 1.00 86.25 96 GLY A CA 1
ATOM 761 C C . GLY A 1 96 ? -2.281 -2.882 13.312 1.00 86.25 96 GLY A C 1
ATOM 762 O O . GLY A 1 96 ? -1.385 -3.166 12.514 1.00 86.25 96 GLY A O 1
ATOM 763 N N . ILE A 1 97 ? -2.077 -2.697 14.616 1.00 82.06 97 ILE A N 1
ATOM 764 C CA . ILE A 1 97 ? -0.775 -2.811 15.295 1.00 82.06 97 ILE A CA 1
ATOM 765 C C . ILE A 1 97 ? -0.769 -3.909 16.363 1.00 82.06 97 ILE A C 1
ATOM 767 O O . ILE A 1 97 ? 0.250 -4.141 17.007 1.00 82.06 97 ILE A O 1
ATOM 771 N N . GLU A 1 98 ? -1.912 -4.564 16.571 1.00 80.06 98 GLU A N 1
ATOM 772 C CA . GLU A 1 98 ? -2.040 -5.651 17.533 1.00 80.06 98 GLU A CA 1
ATOM 773 C C . GLU A 1 98 ? -1.336 -6.914 17.019 1.00 80.06 98 GLU A C 1
ATOM 775 O O . GLU A 1 98 ? -1.111 -7.104 15.820 1.00 80.06 98 GLU A O 1
ATOM 780 N N . LYS A 1 99 ? -0.958 -7.812 17.931 1.00 65.19 99 LYS A N 1
ATOM 781 C CA . LYS A 1 99 ? -0.287 -9.061 17.556 1.00 65.19 99 LYS A CA 1
ATOM 782 C C . LYS A 1 99 ? -1.204 -9.903 16.659 1.00 65.19 99 LYS A C 1
ATOM 784 O O . LYS A 1 99 ? -2.269 -10.322 17.092 1.00 65.19 99 LYS A O 1
ATOM 789 N N . GLY A 1 100 ? -0.740 -10.202 15.445 1.00 67.81 100 GLY A N 1
ATOM 790 C CA . GLY A 1 100 ? -1.516 -10.925 14.428 1.00 67.81 100 GLY A CA 1
ATOM 791 C C . GLY A 1 100 ? -2.183 -10.014 13.396 1.00 67.81 100 GLY A C 1
ATOM 792 O O . GLY A 1 100 ? -2.578 -10.500 12.341 1.00 67.81 100 GLY A O 1
ATOM 793 N N . ASP A 1 101 ? -2.208 -8.702 13.642 1.00 72.94 101 ASP A N 1
ATOM 794 C CA . ASP A 1 101 ? -2.727 -7.728 12.690 1.00 72.94 101 ASP A CA 1
ATOM 795 C C . ASP A 1 101 ? -1.684 -7.291 11.666 1.00 72.94 101 ASP A C 1
ATOM 797 O O . ASP A 1 101 ? -2.069 -6.589 10.747 1.00 72.94 101 ASP A O 1
ATOM 801 N N . ASP A 1 102 ? -0.399 -7.658 11.756 1.00 78.62 102 ASP A N 1
ATOM 802 C CA . ASP A 1 102 ? 0.652 -7.136 10.861 1.00 78.62 102 ASP A CA 1
ATOM 803 C C . ASP A 1 102 ? 0.718 -7.858 9.503 1.00 78.62 102 ASP A C 1
ATOM 805 O O . ASP A 1 102 ? 1.668 -8.563 9.163 1.00 78.62 102 ASP A O 1
ATOM 809 N N . LEU A 1 103 ? -0.345 -7.701 8.718 1.00 91.75 103 LEU A N 1
ATOM 810 C CA . LEU A 1 103 ? -0.414 -8.191 7.353 1.00 91.75 103 LEU A CA 1
ATOM 811 C C . LEU A 1 103 ? 0.272 -7.205 6.401 1.00 91.75 103 LEU A C 1
ATOM 813 O O . LEU A 1 103 ? -0.055 -6.017 6.357 1.00 91.75 103 LEU A O 1
ATOM 817 N N . LEU A 1 104 ? 1.175 -7.732 5.580 1.00 94.38 104 LEU A N 1
ATOM 818 C CA . LEU A 1 104 ? 1.764 -7.059 4.430 1.00 94.38 104 LEU A CA 1
ATOM 819 C C . LEU A 1 104 ? 1.834 -8.069 3.283 1.00 94.38 104 LEU A C 1
ATOM 821 O O . LEU A 1 104 ? 2.502 -9.096 3.395 1.00 94.38 104 LEU A O 1
ATOM 825 N N . ARG A 1 105 ? 1.105 -7.813 2.196 1.00 94.62 105 ARG A N 1
ATOM 826 C CA . ARG A 1 105 ? 0.907 -8.794 1.123 1.00 94.62 105 ARG A CA 1
ATOM 827 C C . ARG A 1 105 ? 1.058 -8.155 -0.250 1.00 94.62 105 ARG A C 1
ATOM 829 O O . ARG A 1 105 ? 0.463 -7.115 -0.527 1.00 94.62 105 ARG A O 1
ATOM 836 N N . ARG A 1 106 ? 1.829 -8.815 -1.116 1.00 95.00 106 ARG A N 1
ATOM 837 C CA . ARG A 1 106 ? 1.900 -8.504 -2.546 1.00 95.00 106 ARG A CA 1
ATOM 838 C C . ARG A 1 106 ? 0.652 -9.030 -3.234 1.00 95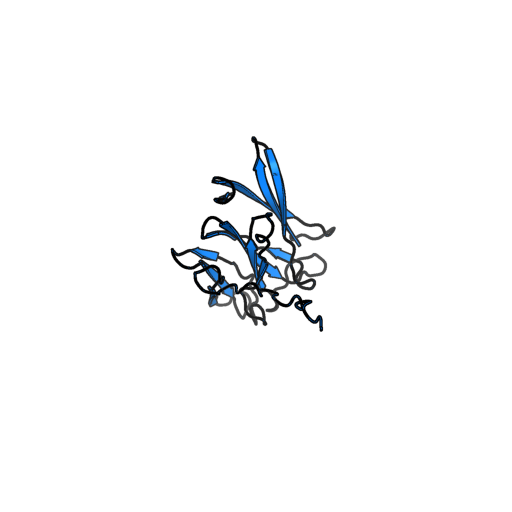.00 106 ARG A C 1
ATOM 840 O O . ARG A 1 106 ? 0.250 -10.160 -2.975 1.00 95.00 106 ARG A O 1
ATOM 847 N N . VAL A 1 107 ? 0.084 -8.236 -4.132 1.00 93.12 107 VAL A N 1
ATOM 848 C CA . VAL A 1 107 ? -1.087 -8.629 -4.931 1.00 93.12 107 VAL A CA 1
ATOM 849 C C . VAL A 1 107 ? -0.854 -8.528 -6.440 1.00 93.12 107 VAL A C 1
ATOM 851 O O . VAL A 1 107 ? -1.614 -9.108 -7.211 1.00 93.12 107 VAL A O 1
ATOM 854 N N . SER A 1 108 ? 0.204 -7.843 -6.885 1.00 90.69 108 SER A N 1
ATOM 855 C CA . SER A 1 108 ? 0.698 -7.977 -8.263 1.00 90.69 108 SER A CA 1
ATOM 856 C C . SER A 1 108 ? 1.396 -9.326 -8.478 1.00 90.69 108 SER A C 1
ATOM 858 O O . SER A 1 108 ? 1.810 -9.976 -7.518 1.00 90.69 108 SER A O 1
ATOM 860 N N . SER A 1 109 ? 1.606 -9.711 -9.740 1.00 81.25 109 SER A N 1
ATOM 861 C CA . SER A 1 109 ? 2.353 -10.929 -10.082 1.00 81.25 109 SER A CA 1
ATOM 862 C C . SER A 1 109 ? 3.801 -10.915 -9.560 1.00 81.25 109 SER A C 1
ATOM 864 O O . SER A 1 109 ? 4.356 -9.856 -9.248 1.00 81.25 109 SER A O 1
ATOM 866 N N . ASP A 1 110 ? 4.441 -12.088 -9.516 1.00 69.62 110 ASP A N 1
ATOM 867 C CA . ASP A 1 110 ? 5.854 -12.240 -9.132 1.00 69.62 110 ASP A CA 1
ATOM 868 C C . ASP A 1 110 ? 6.806 -11.466 -10.050 1.00 69.62 110 ASP A C 1
ATOM 870 O O . ASP A 1 110 ? 7.842 -10.982 -9.601 1.00 69.62 110 ASP A O 1
ATOM 874 N N . GLN A 1 111 ? 6.412 -11.290 -11.313 1.00 62.09 111 GLN A N 1
ATOM 875 C CA . GLN A 1 111 ? 7.109 -10.481 -12.316 1.00 62.09 111 GLN A CA 1
ATOM 876 C C . GLN A 1 111 ? 6.691 -8.995 -12.257 1.00 62.09 111 GLN A C 1
ATOM 878 O O . GLN A 1 111 ? 6.862 -8.248 -13.224 1.00 62.09 111 GLN A O 1
ATOM 883 N N . GLY A 1 112 ? 6.091 -8.567 -11.140 1.00 66.06 112 GLY A N 1
ATOM 884 C CA . GLY A 1 112 ? 5.583 -7.218 -10.922 1.00 66.06 112 GLY A CA 1
ATOM 885 C C . GLY A 1 112 ? 4.401 -6.888 -11.827 1.00 66.06 112 GLY A C 1
ATOM 886 O O . GLY A 1 112 ? 3.428 -7.643 -11.925 1.00 66.06 112 GLY A O 1
ATOM 887 N N . THR A 1 113 ? 4.490 -5.734 -12.482 1.00 68.81 113 THR A N 1
ATOM 888 C CA . THR A 1 113 ? 3.506 -5.238 -13.454 1.00 68.81 113 THR A CA 1
ATOM 889 C C . THR A 1 113 ? 3.960 -5.415 -14.901 1.00 68.81 113 THR A C 1
ATOM 891 O O . THR A 1 113 ? 3.426 -4.738 -15.771 1.00 68.81 113 THR A O 1
ATOM 894 N N . THR A 1 114 ? 4.945 -6.300 -15.118 1.00 66.56 114 THR A N 1
ATOM 895 C CA . THR A 1 114 ? 5.574 -6.743 -16.378 1.00 66.56 114 THR A CA 1
ATOM 896 C C . THR A 1 114 ? 5.345 -5.820 -17.577 1.00 66.56 114 THR A C 1
ATOM 898 O O . THR A 1 114 ? 4.249 -5.723 -18.119 1.00 66.56 114 THR A O 1
ATOM 901 N N . ASN A 1 115 ? 6.420 -5.173 -18.030 1.00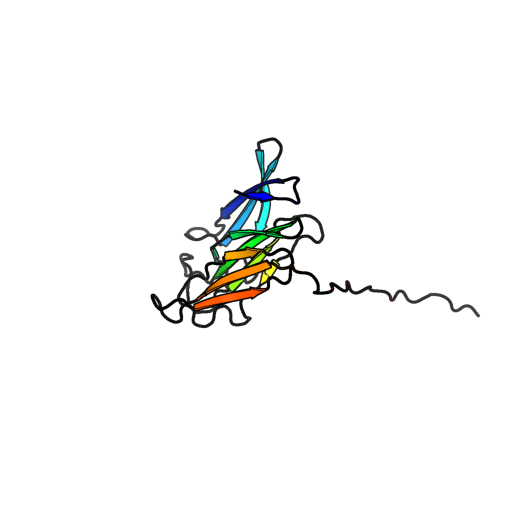 67.44 115 ASN A N 1
ATOM 902 C CA . ASN A 1 115 ? 6.427 -4.183 -19.115 1.00 67.44 115 ASN A CA 1
ATOM 903 C C . ASN A 1 115 ? 5.664 -2.880 -18.824 1.00 67.44 115 ASN A C 1
ATOM 905 O O . ASN A 1 115 ? 5.631 -2.009 -19.688 1.00 67.44 115 ASN A O 1
ATOM 909 N N . SER A 1 116 ? 5.112 -2.674 -17.621 1.00 81.44 116 SER A N 1
ATOM 910 C CA . SER A 1 116 ? 4.481 -1.392 -17.296 1.00 81.44 116 SER A CA 1
ATOM 911 C C . SER A 1 116 ? 5.479 -0.225 -17.303 1.00 81.44 116 SER A C 1
ATOM 913 O O . SER A 1 116 ? 6.487 -0.215 -16.595 1.00 81.44 116 SER A O 1
ATOM 915 N N . ARG A 1 117 ? 5.144 0.819 -18.062 1.00 82.00 117 ARG A N 1
ATOM 916 C CA . ARG A 1 117 ? 5.774 2.149 -18.061 1.00 82.00 117 ARG A CA 1
ATOM 917 C C . ARG A 1 117 ? 4.959 3.184 -17.278 1.00 82.00 117 ARG A C 1
ATOM 919 O O . ARG A 1 117 ? 5.205 4.382 -17.398 1.00 82.00 117 ARG A O 1
ATOM 926 N N . LYS A 1 118 ? 3.980 2.731 -16.491 1.00 83.44 118 LYS A N 1
ATOM 927 C CA . LYS A 1 118 ? 3.091 3.558 -15.665 1.00 83.44 118 LYS A CA 1
ATOM 928 C C . LYS A 1 118 ? 3.140 3.091 -14.209 1.00 83.44 118 LYS A C 1
ATOM 930 O O . LYS A 1 118 ? 3.241 1.889 -13.959 1.00 83.44 118 LYS A O 1
ATOM 935 N N . VAL A 1 119 ? 2.994 4.033 -13.271 1.00 81.25 119 VAL A N 1
ATOM 936 C CA . VAL A 1 119 ? 2.648 3.733 -11.872 1.00 81.25 119 VAL A CA 1
ATOM 937 C C . VAL A 1 119 ? 1.360 2.909 -11.841 1.00 81.25 119 VAL A C 1
ATOM 939 O O . VAL A 1 119 ? 0.340 3.372 -12.363 1.00 81.25 119 VAL A O 1
ATOM 942 N N . PRO A 1 120 ? 1.366 1.723 -11.223 1.00 82.62 120 PRO A N 1
ATOM 943 C CA . PRO A 1 120 ? 0.127 1.042 -10.901 1.00 82.62 120 PRO A CA 1
ATOM 944 C C . PRO A 1 120 ? -0.622 1.882 -9.865 1.00 82.62 120 PRO A C 1
ATOM 946 O O . PRO A 1 120 ? -0.055 2.210 -8.827 1.00 82.62 120 PRO A O 1
ATOM 949 N N . ASP A 1 121 ? -1.859 2.260 -10.165 1.00 86.38 121 ASP A N 1
ATOM 950 C CA . ASP A 1 121 ? -2.724 3.027 -9.264 1.00 86.38 121 ASP A CA 1
ATOM 951 C C . ASP A 1 121 ? -3.698 2.045 -8.602 1.00 86.38 121 ASP A C 1
ATOM 953 O O . ASP A 1 121 ? -4.593 1.548 -9.296 1.00 86.38 121 ASP A O 1
ATOM 957 N N . PRO A 1 122 ? -3.438 1.608 -7.357 1.00 95.00 122 PRO A N 1
ATOM 958 C CA . PRO A 1 122 ? -4.181 0.515 -6.762 1.00 95.00 122 PRO A CA 1
ATOM 959 C C . PRO A 1 122 ? -5.499 1.011 -6.183 1.00 95.00 122 PRO A C 1
ATOM 961 O O . PRO A 1 122 ? -5.492 1.722 -5.193 1.00 95.00 122 PRO A O 1
ATOM 964 N N . GLU A 1 123 ? -6.617 0.559 -6.731 1.00 96.94 123 GLU A N 1
ATOM 965 C CA . GLU A 1 123 ? -7.966 0.947 -6.331 1.00 96.94 123 GLU A CA 1
ATOM 966 C C . GLU A 1 123 ? -8.703 -0.240 -5.692 1.00 96.94 123 GLU A C 1
ATOM 968 O O . GLU A 1 123 ? -9.082 -1.192 -6.391 1.00 96.94 123 GLU A O 1
ATOM 973 N N . PRO A 1 124 ? -8.898 -0.238 -4.362 1.00 97.19 124 PRO A N 1
ATOM 974 C CA . PRO A 1 124 ? -9.644 -1.284 -3.684 1.00 97.19 124 PRO A CA 1
ATOM 975 C C . PRO A 1 124 ? -11.120 -1.297 -4.089 1.00 97.19 124 PRO A C 1
ATOM 977 O O . PRO A 1 124 ? -11.787 -0.267 -4.149 1.00 97.19 124 PRO A O 1
ATOM 980 N N . PHE A 1 125 ? -11.666 -2.493 -4.272 1.00 97.50 125 PHE A N 1
ATOM 981 C CA . PHE A 1 125 ? -13.093 -2.730 -4.444 1.00 97.50 125 PHE A CA 1
ATOM 982 C C . PHE A 1 125 ? -13.542 -3.796 -3.455 1.00 97.50 125 PHE A C 1
ATOM 984 O O . PHE A 1 125 ? -13.126 -4.955 -3.528 1.00 97.50 125 PHE A O 1
ATOM 991 N N . VAL A 1 126 ? -14.392 -3.387 -2.520 1.00 96.56 126 VAL A N 1
ATOM 992 C CA . VAL A 1 126 ? -14.855 -4.236 -1.428 1.00 96.56 126 VAL A CA 1
ATOM 993 C C . VAL A 1 126 ? -16.279 -4.701 -1.704 1.00 96.56 126 VAL A C 1
ATOM 995 O O . VAL A 1 126 ? -17.165 -3.905 -2.007 1.00 96.56 126 VAL A O 1
ATOM 998 N N . THR A 1 127 ? -16.487 -6.005 -1.579 1.00 95.06 127 THR A N 1
ATOM 999 C CA . THR A 1 127 ? -17.798 -6.658 -1.595 1.00 95.06 127 THR A CA 1
ATOM 1000 C C . THR A 1 127 ? -18.129 -7.169 -0.195 1.00 95.06 127 THR A C 1
ATOM 1002 O O . THR A 1 127 ? -17.329 -7.027 0.728 1.00 95.06 127 THR A O 1
ATOM 1005 N N . GLN A 1 128 ? -19.301 -7.781 -0.032 1.00 92.81 128 GLN A N 1
ATOM 1006 C CA . GLN A 1 128 ? -19.671 -8.409 1.235 1.00 92.81 128 GLN A CA 1
ATOM 1007 C C . GLN A 1 128 ? -18.703 -9.537 1.630 1.00 92.81 128 GLN A C 1
ATOM 1009 O O . GLN A 1 128 ? -18.345 -9.639 2.798 1.00 92.81 128 GLN A O 1
ATOM 1014 N N . ASP A 1 129 ? -18.251 -10.334 0.658 1.00 93.81 129 ASP A N 1
ATOM 1015 C CA . ASP A 1 129 ? -17.526 -11.581 0.936 1.00 93.81 129 ASP A CA 1
ATOM 1016 C C . ASP A 1 129 ? -16.034 -11.506 0.607 1.00 93.81 129 ASP A C 1
ATOM 1018 O O . ASP A 1 129 ? -15.254 -12.328 1.079 1.00 93.81 129 ASP A O 1
ATOM 1022 N N . ASN A 1 130 ? -15.627 -10.534 -0.212 1.00 95.25 130 ASN A N 1
ATOM 1023 C CA . ASN A 1 130 ? -14.272 -10.422 -0.748 1.00 95.25 130 ASN A CA 1
ATOM 1024 C C . ASN A 1 130 ? -13.826 -8.968 -0.894 1.00 95.25 130 ASN A C 1
ATOM 1026 O O . ASN A 1 130 ? -14.644 -8.064 -1.089 1.00 95.25 130 ASN A O 1
ATOM 1030 N N . ALA A 1 131 ? -12.512 -8.768 -0.921 1.00 96.56 131 ALA A N 1
ATOM 1031 C CA . ALA A 1 131 ? -11.891 -7.516 -1.322 1.00 96.56 131 ALA A CA 1
ATOM 1032 C C . ALA A 1 131 ? -10.934 -7.764 -2.491 1.00 96.56 131 ALA A C 1
ATOM 1034 O O . ALA A 1 131 ? -10.120 -8.690 -2.469 1.00 96.56 131 ALA A O 1
ATOM 1035 N N . PHE A 1 132 ? -11.017 -6.904 -3.497 1.00 96.88 132 PHE A N 1
ATOM 1036 C CA . PHE A 1 132 ? -10.155 -6.912 -4.671 1.00 96.88 132 PHE A CA 1
ATOM 1037 C C . PHE A 1 132 ? -9.354 -5.619 -4.723 1.00 96.88 132 PHE A C 1
ATOM 1039 O O . PHE A 1 132 ? -9.796 -4.591 -4.214 1.00 96.88 132 PHE A O 1
ATOM 1046 N N . ILE A 1 133 ? -8.204 -5.652 -5.386 1.00 97.50 133 ILE A N 1
ATOM 1047 C CA . ILE A 1 133 ? -7.475 -4.448 -5.780 1.00 97.50 133 ILE A CA 1
ATOM 1048 C C . ILE A 1 133 ? -7.442 -4.418 -7.304 1.00 97.50 133 ILE A C 1
ATOM 1050 O O . ILE A 1 133 ? -7.024 -5.379 -7.953 1.00 97.50 133 ILE A O 1
ATOM 1054 N N . TYR A 1 134 ? -7.913 -3.321 -7.880 1.00 95.81 134 TYR A N 1
ATOM 1055 C CA . TYR A 1 134 ? -7.732 -3.026 -9.292 1.00 95.81 134 TYR A CA 1
ATOM 1056 C C . TYR A 1 134 ? -6.473 -2.192 -9.468 1.00 95.81 134 TYR A C 1
ATOM 1058 O O . TYR A 1 134 ? -6.144 -1.390 -8.608 1.00 95.81 134 TYR A O 1
ATOM 1066 N N . TYR A 1 135 ? -5.749 -2.365 -10.566 1.00 93.56 135 TYR A N 1
ATOM 1067 C CA . TYR A 1 135 ? -4.637 -1.476 -10.893 1.00 93.56 135 TYR A CA 1
ATOM 1068 C C . TYR A 1 135 ? -4.407 -1.421 -12.395 1.00 93.56 135 TYR A C 1
ATOM 1070 O O . TYR A 1 135 ? -4.749 -2.347 -13.130 1.00 93.56 135 TYR A O 1
ATOM 1078 N N . THR A 1 136 ? -3.814 -0.327 -12.869 1.00 89.88 136 THR A N 1
ATOM 1079 C CA . THR A 1 136 ? -3.542 -0.147 -14.300 1.00 89.88 136 THR A CA 1
ATOM 1080 C C . THR A 1 136 ? -2.082 -0.386 -14.648 1.00 89.88 136 THR A C 1
ATOM 1082 O O . THR A 1 136 ? -1.203 0.112 -13.949 1.00 89.88 136 THR A O 1
ATOM 1085 N N . THR A 1 137 ? -1.818 -1.031 -15.780 1.00 89.56 137 THR A N 1
ATOM 1086 C CA . THR A 1 137 ? -0.492 -1.064 -16.417 1.00 89.56 137 THR A CA 1
ATOM 1087 C C . THR A 1 137 ? -0.559 -0.477 -17.821 1.00 89.56 137 THR A C 1
ATOM 1089 O O . THR A 1 137 ? -1.641 -0.308 -18.377 1.00 89.56 137 THR A O 1
ATOM 1092 N N . SER A 1 138 ? 0.589 -0.136 -18.402 1.00 85.88 138 SER A N 1
ATOM 1093 C CA . SER A 1 138 ? 0.691 0.234 -19.819 1.00 85.88 138 SER A CA 1
ATOM 1094 C C . SER A 1 138 ? 2.047 -0.193 -20.359 1.00 85.88 138 SER A C 1
ATOM 1096 O O . SER A 1 138 ? 3.057 0.220 -19.799 1.00 85.88 138 SER A O 1
ATOM 1098 N N . GLU A 1 139 ? 2.087 -0.977 -21.437 1.00 79.75 139 GLU A N 1
ATOM 1099 C CA . GLU A 1 139 ? 3.339 -1.521 -22.000 1.00 79.75 139 GLU A CA 1
ATOM 1100 C C . GLU A 1 139 ? 4.285 -0.439 -22.549 1.00 79.75 139 GLU A C 1
ATOM 1102 O O . GLU A 1 139 ? 5.506 -0.591 -22.570 1.00 79.75 139 GLU A O 1
ATOM 1107 N N . VAL A 1 140 ? 3.719 0.692 -22.974 1.00 78.88 140 VAL A N 1
ATOM 1108 C CA . VAL A 1 140 ? 4.459 1.861 -23.460 1.00 78.88 140 VAL A CA 1
ATOM 1109 C C . VAL A 1 140 ? 4.017 3.117 -22.719 1.00 78.88 140 VAL A C 1
ATOM 1111 O O . VAL A 1 140 ? 2.879 3.217 -22.250 1.00 78.88 140 VAL A O 1
ATOM 1114 N N . ALA A 1 141 ? 4.914 4.094 -22.592 1.00 73.81 141 ALA A N 1
ATOM 1115 C CA . ALA A 1 141 ? 4.576 5.378 -21.987 1.00 73.81 141 ALA A CA 1
ATOM 1116 C C . ALA A 1 141 ? 3.491 6.079 -22.826 1.00 73.81 141 ALA A C 1
ATOM 1118 O O . ALA A 1 141 ? 3.654 6.241 -24.032 1.00 73.81 141 ALA A O 1
ATOM 1119 N N . GLY A 1 142 ? 2.373 6.456 -22.197 1.00 73.12 142 GLY A N 1
ATOM 1120 C CA . GLY A 1 142 ? 1.218 7.046 -22.891 1.00 73.12 142 GLY A CA 1
ATOM 1121 C C . GLY A 1 142 ? 0.365 6.057 -23.701 1.00 73.12 142 GLY A C 1
ATOM 1122 O O . GLY A 1 142 ? -0.526 6.490 -24.426 1.00 73.12 142 GLY A O 1
ATOM 1123 N N . GLY A 1 143 ? 0.628 4.750 -23.591 1.00 79.75 143 GLY A N 1
ATOM 1124 C CA . GLY A 1 143 ? -0.168 3.702 -24.229 1.00 79.75 143 GLY A CA 1
ATOM 1125 C C . GLY A 1 143 ? -1.557 3.514 -23.614 1.00 79.75 143 GLY A C 1
ATOM 1126 O O . GLY A 1 143 ? -1.918 4.138 -22.612 1.00 79.75 143 GLY A O 1
ATOM 1127 N N . VAL A 1 144 ? -2.343 2.623 -24.225 1.00 85.50 144 VAL A N 1
ATOM 1128 C CA . VAL A 1 144 ? -3.666 2.245 -23.711 1.00 85.50 144 VAL A CA 1
ATOM 1129 C C . VAL A 1 144 ? -3.490 1.487 -22.390 1.00 85.50 144 VAL A C 1
ATOM 1131 O O . VAL A 1 144 ? -2.779 0.479 -22.361 1.00 85.50 144 VAL A O 1
ATOM 1134 N N . PRO A 1 145 ? -4.122 1.937 -21.292 1.00 86.56 145 PRO A N 1
ATOM 1135 C CA . PRO A 1 145 ? -3.998 1.259 -20.017 1.00 86.56 145 PRO A CA 1
ATOM 1136 C C . PRO A 1 145 ? -4.738 -0.082 -20.038 1.00 86.56 145 PRO A C 1
ATOM 1138 O O . PRO A 1 145 ? -5.890 -0.166 -20.459 1.00 86.56 145 PRO A O 1
ATOM 1141 N N . THR A 1 146 ? -4.091 -1.120 -19.517 1.00 88.56 146 THR A N 1
ATOM 1142 C CA . THR A 1 146 ? -4.729 -2.397 -19.180 1.00 88.56 146 THR A CA 1
ATOM 1143 C C . THR A 1 146 ? -5.127 -2.373 -17.712 1.00 88.56 146 THR A C 1
ATOM 1145 O O . THR A 1 146 ? -4.316 -2.001 -16.863 1.00 88.56 146 THR A O 1
ATOM 1148 N N . ILE A 1 147 ? -6.365 -2.762 -17.408 1.00 90.69 147 ILE A N 1
ATOM 1149 C CA . ILE A 1 147 ? -6.861 -2.880 -16.035 1.00 90.69 147 ILE A CA 1
ATOM 1150 C C . ILE A 1 147 ? -6.688 -4.324 -15.578 1.00 90.69 147 ILE A C 1
ATOM 1152 O O . ILE A 1 147 ? -7.172 -5.253 -16.221 1.00 90.69 147 ILE A O 1
ATOM 1156 N N . HIS A 1 148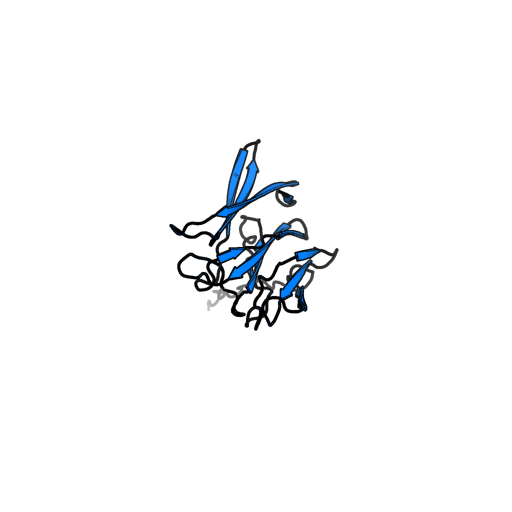 ? -6.032 -4.493 -14.439 1.00 91.50 148 HIS A N 1
ATOM 1157 C CA . HIS A 1 148 ? -5.872 -5.765 -13.751 1.00 91.50 148 HIS A CA 1
ATOM 1158 C C . HIS A 1 148 ? -6.777 -5.786 -12.532 1.00 91.50 148 HIS A C 1
ATOM 1160 O O . HIS A 1 148 ? -6.999 -4.752 -11.904 1.00 91.50 148 HIS A O 1
ATOM 1166 N N . ARG A 1 149 ? -7.266 -6.974 -12.185 1.00 93.38 149 ARG A N 1
ATOM 1167 C CA . ARG A 1 149 ? -7.971 -7.247 -10.934 1.00 93.38 149 ARG A CA 1
ATOM 1168 C C . ARG A 1 149 ? -7.226 -8.350 -10.210 1.00 93.38 149 ARG A C 1
ATOM 1170 O O . ARG A 1 149 ? -6.980 -9.399 -10.800 1.00 93.38 149 ARG A O 1
ATOM 1177 N N . THR A 1 150 ? -6.934 -8.136 -8.940 1.00 92.62 150 THR A N 1
ATOM 1178 C CA . THR A 1 150 ? -6.317 -9.143 -8.082 1.00 92.62 150 THR A CA 1
ATOM 1179 C C . THR A 1 150 ? -7.124 -9.318 -6.803 1.00 92.62 150 THR A C 1
ATOM 1181 O O . THR A 1 150 ? -7.730 -8.368 -6.301 1.00 92.62 150 THR A O 1
ATOM 1184 N N . ASP A 1 151 ? -7.188 -10.555 -6.325 1.00 94.00 151 ASP A N 1
ATOM 1185 C CA . ASP A 1 151 ? -7.826 -10.892 -5.060 1.00 94.00 151 ASP A CA 1
ATOM 1186 C C . ASP A 1 151 ? -6.868 -10.550 -3.916 1.00 94.00 151 ASP A C 1
ATOM 1188 O O . ASP A 1 151 ? -5.681 -10.880 -3.958 1.00 94.00 151 ASP A O 1
ATOM 1192 N N . THR A 1 152 ? -7.369 -9.871 -2.887 1.00 94.69 152 THR A N 1
ATOM 1193 C CA . THR A 1 152 ? -6.558 -9.584 -1.699 1.00 94.69 152 THR A CA 1
ATOM 1194 C C . THR A 1 152 ? -6.321 -10.820 -0.837 1.00 94.69 152 THR A C 1
ATOM 1196 O O . THR A 1 152 ? -5.406 -10.804 -0.013 1.00 94.69 152 THR A O 1
ATOM 1199 N N . GLY A 1 153 ? -7.121 -11.878 -0.997 1.00 92.94 153 GLY A N 1
ATOM 1200 C CA . GLY A 1 153 ? -7.142 -13.063 -0.144 1.00 92.94 153 GLY A CA 1
ATOM 1201 C C . GLY A 1 153 ? -7.630 -12.760 1.273 1.00 92.94 153 GLY A C 1
ATOM 1202 O O . GLY A 1 153 ? -7.157 -13.387 2.220 1.00 92.94 153 GLY A O 1
ATOM 1203 N N . LEU A 1 154 ? -8.458 -11.721 1.439 1.00 92.50 154 LEU A N 1
ATOM 1204 C CA . LEU A 1 154 ? -9.094 -11.373 2.714 1.00 92.50 154 LEU A CA 1
ATOM 1205 C C . LEU A 1 154 ? -10.463 -12.048 2.892 1.00 92.50 154 LEU A C 1
ATOM 1207 O O . LEU A 1 154 ? -10.910 -12.176 4.029 1.00 92.50 154 LEU A O 1
ATOM 1211 N N . GLY A 1 155 ? -11.117 -12.464 1.800 1.00 86.94 155 GLY A N 1
ATOM 1212 C CA . GLY A 1 155 ? -12.413 -13.144 1.831 1.00 86.94 155 GLY A CA 1
ATOM 1213 C C . GLY A 1 155 ? -12.378 -14.531 2.478 1.00 86.94 155 GLY A C 1
ATOM 1214 O O . GLY A 1 155 ? -11.312 -15.071 2.777 1.00 86.94 155 GLY A O 1
ATOM 1215 N N . ALA A 1 156 ? -13.559 -15.099 2.732 1.00 68.12 156 ALA A N 1
ATOM 1216 C CA . ALA A 1 156 ? -13.680 -16.398 3.392 1.00 68.12 156 ALA A CA 1
ATOM 1217 C C . ALA A 1 156 ? -13.022 -17.528 2.566 1.00 68.12 156 ALA A C 1
ATOM 1219 O O . ALA A 1 156 ? -13.280 -17.666 1.373 1.00 68.12 156 ALA A O 1
ATOM 1220 N N . ASP A 1 157 ? -12.204 -18.330 3.260 1.00 50.06 157 ASP A N 1
ATOM 1221 C CA . ASP A 1 157 ? -11.370 -19.457 2.812 1.00 50.06 157 ASP A CA 1
ATOM 1222 C C . ASP A 1 157 ? -10.106 -19.157 1.981 1.00 50.06 157 ASP A C 1
ATOM 1224 O O . ASP A 1 157 ? -9.879 -19.675 0.891 1.00 50.06 157 ASP A O 1
ATOM 1228 N N . THR A 1 158 ? -9.122 -18.543 2.641 1.00 44.75 158 THR A N 1
ATOM 1229 C CA . THR A 1 158 ? -7.888 -19.317 2.855 1.00 44.75 158 THR A CA 1
ATOM 1230 C C . THR A 1 158 ? -7.859 -19.743 4.310 1.00 44.75 158 THR A C 1
ATOM 1232 O O . THR A 1 158 ? -7.529 -18.932 5.175 1.00 44.75 158 THR A O 1
ATOM 1235 N N . GLY A 1 159 ? -8.240 -20.990 4.587 1.00 41.16 159 GLY A N 1
ATOM 1236 C CA . GLY A 1 159 ? -8.080 -21.595 5.900 1.00 41.16 159 GLY A CA 1
ATOM 1237 C C . GLY A 1 159 ? -6.650 -21.403 6.397 1.00 41.16 159 GLY A C 1
ATOM 1238 O O . GLY A 1 159 ? -5.747 -22.153 6.025 1.00 41.16 159 GLY A O 1
ATOM 1239 N N . LEU A 1 160 ? -6.449 -20.399 7.253 1.00 40.53 160 LEU A N 1
ATOM 1240 C CA . LEU A 1 160 ? -5.295 -20.304 8.128 1.00 40.53 160 LEU A CA 1
ATOM 1241 C C . LEU A 1 160 ? -5.418 -21.467 9.110 1.00 40.53 160 LEU A C 1
ATOM 1243 O O . LEU A 1 160 ? -5.839 -21.316 10.255 1.00 40.53 160 LEU A O 1
ATOM 1247 N N . VAL A 1 161 ? -5.051 -22.654 8.633 1.00 38.53 161 VAL A N 1
ATOM 1248 C CA . VAL A 1 161 ? -4.513 -23.700 9.480 1.00 38.53 161 VAL A CA 1
ATOM 1249 C C . VAL A 1 161 ? -3.256 -23.079 10.068 1.00 38.53 161 VAL A C 1
ATOM 1251 O O . VAL A 1 161 ? -2.182 -23.098 9.470 1.00 38.53 161 VAL A O 1
ATOM 1254 N N . MET A 1 162 ? -3.406 -22.449 11.230 1.00 36.19 162 MET A N 1
ATOM 1255 C CA . MET A 1 162 ? -2.288 -22.308 12.146 1.00 36.19 162 MET A CA 1
ATOM 1256 C C . MET A 1 162 ? -1.684 -23.711 12.256 1.00 36.19 162 MET A C 1
ATOM 1258 O O . MET A 1 162 ? -2.440 -24.638 12.564 1.00 36.19 162 MET A O 1
ATOM 1262 N N . PRO A 1 163 ? -0.388 -23.925 11.967 1.00 37.31 163 PRO A N 1
ATOM 1263 C CA . PRO A 1 163 ? 0.217 -25.202 12.278 1.00 37.31 163 PRO A CA 1
ATOM 1264 C C . PRO A 1 163 ? 0.065 -25.369 13.786 1.00 37.31 163 PRO A C 1
ATOM 1266 O O . PRO A 1 163 ? 0.693 -24.663 14.577 1.00 37.31 163 PRO A O 1
ATOM 1269 N N . VAL A 1 164 ? -0.833 -26.264 14.188 1.00 39.28 164 VAL A N 1
ATOM 1270 C CA . VAL A 1 164 ? -0.829 -26.797 15.537 1.00 39.28 164 VAL A CA 1
ATOM 1271 C C . VAL A 1 164 ? 0.497 -27.536 15.624 1.00 39.28 164 VAL A C 1
ATOM 1273 O O . VAL A 1 164 ? 0.644 -28.632 15.093 1.00 39.28 164 VAL A O 1
ATOM 1276 N N . ILE A 1 165 ? 1.501 -26.897 16.221 1.00 43.78 165 ILE A N 1
ATOM 1277 C CA . ILE A 1 165 ? 2.692 -27.598 16.683 1.00 43.78 165 ILE A CA 1
ATOM 1278 C C . ILE A 1 165 ? 2.214 -28.435 17.871 1.00 43.78 165 ILE A C 1
ATOM 1280 O O . ILE A 1 165 ? 2.260 -27.999 19.019 1.00 43.78 165 ILE A O 1
ATOM 1284 N N . SER A 1 166 ? 1.666 -29.610 17.587 1.00 46.06 166 SER A N 1
ATOM 1285 C CA . SER A 1 166 ? 1.481 -30.667 18.569 1.00 46.06 166 SER A CA 1
ATOM 1286 C C . SER A 1 166 ? 2.537 -31.718 18.291 1.00 46.06 166 SER A C 1
ATOM 1288 O O . SER A 1 166 ? 2.305 -32.596 17.478 1.00 46.06 166 SER A O 1
ATOM 1290 N N . ASP A 1 167 ? 3.685 -31.584 18.946 1.00 38.44 167 ASP A N 1
ATOM 1291 C CA . ASP A 1 167 ? 4.569 -32.705 19.262 1.00 38.44 167 ASP A CA 1
ATOM 1292 C C . ASP A 1 167 ? 5.422 -32.302 20.470 1.00 38.44 167 ASP A C 1
ATOM 1294 O O . ASP A 1 167 ? 6.585 -31.914 20.369 1.00 38.44 167 ASP A O 1
ATOM 1298 N N . PHE A 1 168 ? 4.808 -32.360 21.652 1.00 43.84 168 PHE A N 1
ATOM 1299 C CA . PHE A 1 168 ? 5.573 -32.640 22.861 1.00 43.84 168 PHE A CA 1
ATOM 1300 C C . PHE A 1 168 ? 5.689 -34.164 22.962 1.00 43.84 168 PHE A C 1
ATOM 1302 O O . PHE A 1 168 ? 4.652 -34.830 22.988 1.00 43.84 168 PHE A O 1
ATOM 1309 N N . PRO A 1 169 ? 6.899 -34.745 23.037 1.00 40.91 169 PRO A N 1
ATOM 1310 C CA . PRO A 1 169 ? 7.026 -36.169 23.288 1.00 40.91 169 PRO A CA 1
ATOM 1311 C C . PRO A 1 169 ? 6.470 -36.475 24.681 1.00 40.91 169 PRO A C 1
ATOM 1313 O O . PRO A 1 169 ? 6.911 -35.914 25.687 1.00 40.91 169 PRO A O 1
ATOM 1316 N N . SER A 1 170 ? 5.477 -37.362 24.736 1.00 42.41 170 SER A N 1
ATOM 1317 C CA . SER A 1 170 ? 4.940 -37.893 25.981 1.00 42.41 170 SER A CA 1
ATOM 1318 C C . SER A 1 170 ? 6.034 -38.657 26.726 1.00 42.41 170 SER A C 1
ATOM 1320 O O . SER A 1 170 ? 6.468 -39.728 26.298 1.00 42.41 170 SER A O 1
ATOM 1322 N N . LEU A 1 171 ? 6.461 -38.120 27.865 1.00 50.03 171 LEU A N 1
ATOM 1323 C CA . LEU A 1 171 ? 7.203 -38.864 28.875 1.00 50.03 171 LEU A CA 1
ATOM 1324 C C . LEU A 1 171 ? 6.238 -39.798 29.608 1.00 50.03 171 LEU A C 1
ATOM 1326 O O . LEU A 1 171 ? 5.695 -39.431 30.643 1.00 50.03 171 LEU A O 1
ATOM 1330 N N . THR A 1 172 ? 6.049 -41.010 29.092 1.00 49.06 172 THR A N 1
ATOM 1331 C CA . THR A 1 172 ? 5.590 -42.146 29.902 1.00 49.06 172 THR A CA 1
ATOM 1332 C C . THR A 1 172 ? 6.243 -43.425 29.395 1.00 49.06 172 THR A C 1
ATOM 1334 O O . THR A 1 172 ? 5.833 -43.992 28.386 1.00 49.06 172 THR A O 1
ATOM 1337 N N . GLY A 1 173 ? 7.272 -43.861 30.112 1.00 35.38 173 GLY A N 1
ATOM 1338 C CA . GLY A 1 173 ? 7.935 -45.143 29.922 1.00 35.38 173 GLY A CA 1
ATOM 1339 C C . GLY A 1 173 ? 8.642 -45.533 31.212 1.00 35.38 173 GLY A C 1
ATOM 1340 O O . GLY A 1 173 ? 9.864 -45.487 31.289 1.00 35.38 173 GLY A O 1
ATOM 1341 N N . THR A 1 174 ? 7.851 -45.829 32.240 1.00 44.84 174 THR A N 1
ATOM 1342 C CA . THR A 1 174 ? 8.249 -46.653 33.384 1.00 44.84 174 THR A CA 1
ATOM 1343 C C . THR A 1 174 ? 7.641 -48.034 33.181 1.00 44.84 174 THR A C 1
ATOM 1345 O O . THR A 1 174 ? 6.419 -48.150 33.231 1.00 44.84 174 THR A O 1
ATOM 1348 N N . GLU A 1 175 ? 8.475 -49.025 32.879 1.00 41.53 175 GLU A N 1
ATOM 1349 C CA . GLU A 1 175 ? 8.696 -50.273 33.638 1.00 41.53 175 GLU A CA 1
ATOM 1350 C C . GLU A 1 175 ? 9.770 -51.116 32.938 1.00 41.53 175 GLU A C 1
ATOM 1352 O O . GLU A 1 175 ? 9.705 -51.266 31.696 1.00 41.53 175 GLU A O 1
#

Organism: NCBI:txid2060473

Radius of gyration: 19.49 Å; chains: 1; bounding box: 39×65×58 Å

pLDDT: mean 84.19, std 16.62, range [35.38, 97.5]

Secondary structure (DSSP, 8-state):
-EEEGGGTTEEEEEEEE--STT-SS-SEEEEEEEETTEEEEEEEEE-SSTT--EEEEEEEEEETTEEEEEEEEEEE-TT-PEE-SS--EEEEEE---STT---EEE-SBTTBTTT--S----EEEE-SS-EEEEEEE-SSTT-PPEEEEEE-S-SS-------------------

Foldseek 3Di:
DFFQLLVVRFDKDKDQDPPDPLAPAGLKIWMWTQDPNDTDTDDIGGDPDPQFRGKAQWDWDDDPRWIKIKIKTAHADPSGDGAFQQQIWIWMFTPDDDVPRTDIDTFADPSHRHLFRDTWNWDWDDDNFFIKTKTWGANDDVHDIDIDITTPPPGPDPPPPPPPPPDDPDPDDDD